Protein AF-M4ECS8-F1 (afdb_monomer_lite)

pLDDT: mean 91.59, std 4.92, range [71.81, 97.44]

Foldseek 3Di:
DAPVQVVVVVVVQVVQVVDPPGDDADADQDDPDDPVVCVVVVGDDDDPHHYDDPVCVVVDPDDDDTADDDPNDGDPSD

Organism: Brassica campestris (NCBI:txid3711)

Secondary structure (DSSP, 8-state):
--HHHHHHHHHHHHHHTTSTT------EEPP-S-HHHHHHTTPPPPPSSPEE-TTGGGG-S--------BTTB--TT-

Radius of gyration: 13.79 Å; chains: 1; bounding box: 38×24×33 Å

Structure (mmCIF, N/CA/C/O backbone):
data_AF-M4ECS8-F1
#
_entry.id   AF-M4ECS8-F1
#
loop_
_atom_site.group_PDB
_atom_site.id
_atom_site.type_symbol
_atom_site.label_atom_id
_atom_site.label_alt_id
_atom_site.label_comp_id
_atom_site.label_asym_id
_atom_site.label_entity_id
_atom_site.label_seq_id
_atom_site.pdbx_PDB_ins_code
_atom_site.Cartn_x
_atom_site.Cartn_y
_atom_site.Cartn_z
_atom_site.occupancy
_atom_site.B_iso_or_equiv
_atom_site.auth_seq_id
_atom_site.auth_comp_id
_atom_site.auth_asym_id
_atom_site.auth_atom_id
_atom_site.pdbx_PDB_model_num
ATOM 1 N N . MET A 1 1 ? 8.540 2.372 -3.450 1.00 71.81 1 MET A N 1
ATOM 2 C CA . MET A 1 1 ? 7.261 2.997 -3.882 1.00 71.81 1 MET A CA 1
ATOM 3 C C . MET A 1 1 ? 7.527 4.259 -4.701 1.00 71.81 1 MET A C 1
ATOM 5 O O . MET A 1 1 ? 8.434 5.003 -4.363 1.00 71.81 1 MET A O 1
ATOM 9 N N . CYS A 1 2 ? 6.764 4.525 -5.770 1.00 81.00 2 CYS A N 1
ATOM 10 C CA . CYS A 1 2 ? 6.854 5.797 -6.507 1.00 81.00 2 CYS A CA 1
ATOM 11 C C . CYS A 1 2 ? 6.220 6.943 -5.695 1.00 81.00 2 CYS A C 1
ATOM 13 O O . CYS A 1 2 ? 5.142 6.757 -5.134 1.00 81.00 2 CYS A O 1
ATOM 15 N N . LYS A 1 3 ? 6.822 8.143 -5.700 1.00 85.75 3 LYS A N 1
ATOM 16 C CA . LYS A 1 3 ? 6.335 9.314 -4.938 1.00 85.75 3 LYS A CA 1
ATOM 17 C C . LYS A 1 3 ? 4.898 9.727 -5.274 1.00 85.75 3 LYS A C 1
ATOM 19 O O . LYS A 1 3 ? 4.172 10.171 -4.390 1.00 85.75 3 LYS A O 1
ATOM 24 N N . HIS A 1 4 ? 4.463 9.556 -6.523 1.00 90.19 4 HIS A N 1
ATOM 25 C CA . HIS A 1 4 ? 3.079 9.852 -6.908 1.00 90.19 4 HIS A CA 1
ATOM 26 C C . HIS A 1 4 ? 2.077 8.906 -6.237 1.00 90.19 4 HIS A C 1
ATOM 28 O O . HIS A 1 4 ? 1.053 9.359 -5.732 1.00 90.19 4 HIS A O 1
ATOM 34 N N . LEU A 1 5 ? 2.393 7.609 -6.185 1.00 91.00 5 LEU A N 1
ATOM 35 C CA . LEU A 1 5 ? 1.553 6.623 -5.504 1.00 91.00 5 LEU A CA 1
ATOM 36 C C . LEU A 1 5 ? 1.585 6.791 -3.996 1.00 91.00 5 LEU A C 1
ATOM 38 O O . LEU A 1 5 ? 0.545 6.680 -3.367 1.00 91.00 5 LEU A O 1
ATOM 42 N N . GLU A 1 6 ? 2.746 7.112 -3.431 1.00 91.56 6 GLU A N 1
ATOM 43 C CA . GLU A 1 6 ? 2.864 7.422 -2.008 1.00 91.56 6 GLU A CA 1
ATOM 44 C C . GLU A 1 6 ? 1.946 8.587 -1.628 1.00 91.56 6 GLU A C 1
ATOM 46 O O . GLU A 1 6 ? 1.166 8.477 -0.687 1.00 91.56 6 GLU A O 1
ATOM 51 N N . LYS A 1 7 ? 1.973 9.680 -2.401 1.00 93.81 7 LYS A N 1
ATOM 52 C CA . LYS A 1 7 ? 1.083 10.823 -2.171 1.00 93.81 7 LYS A CA 1
ATOM 53 C C . LYS A 1 7 ? -0.390 10.428 -2.288 1.00 93.81 7 LYS A C 1
ATOM 55 O O . LYS A 1 7 ? -1.181 10.816 -1.437 1.00 93.81 7 LYS A O 1
ATOM 60 N N . LEU A 1 8 ? -0.753 9.643 -3.304 1.00 95.25 8 LEU A N 1
ATOM 61 C CA . LEU A 1 8 ? -2.122 9.150 -3.468 1.00 95.25 8 LEU A CA 1
ATOM 62 C C . LEU A 1 8 ? -2.561 8.293 -2.273 1.00 95.25 8 LEU A C 1
ATOM 64 O O . LEU A 1 8 ? -3.629 8.522 -1.716 1.00 95.25 8 LEU A O 1
ATOM 68 N N . ALA A 1 9 ? -1.724 7.350 -1.846 1.00 95.31 9 ALA A N 1
ATOM 69 C CA . ALA A 1 9 ? -2.017 6.468 -0.726 1.00 95.31 9 ALA A CA 1
ATOM 70 C C . ALA A 1 9 ? -2.145 7.241 0.598 1.00 95.31 9 ALA A C 1
ATOM 72 O O . ALA A 1 9 ? -3.009 6.926 1.411 1.00 95.31 9 ALA A O 1
ATOM 73 N N . GLN A 1 10 ? -1.350 8.299 0.796 1.00 95.38 10 GLN A N 1
ATOM 74 C CA . GLN A 1 10 ? -1.479 9.197 1.948 1.00 95.38 10 GLN A CA 1
ATOM 75 C C . GLN A 1 10 ? -2.819 9.943 1.958 1.00 95.38 10 GLN A C 1
ATOM 77 O O . GLN A 1 10 ? -3.443 10.044 3.012 1.00 95.38 10 GLN A O 1
ATOM 82 N N . GLU A 1 11 ? -3.282 10.448 0.812 1.00 97.44 11 GLU A N 1
ATOM 83 C CA . GLU A 1 11 ? -4.588 11.118 0.731 1.00 97.44 11 GLU A CA 1
ATOM 84 C C . GLU A 1 11 ? -5.752 10.135 0.921 1.00 97.44 11 GLU A C 1
ATOM 86 O O . GLU A 1 11 ? -6.696 10.448 1.643 1.00 97.44 11 GLU A O 1
ATOM 91 N N . ILE A 1 12 ? -5.656 8.916 0.376 1.00 96.56 12 ILE A N 1
ATOM 92 C CA . ILE A 1 12 ? -6.637 7.849 0.637 1.00 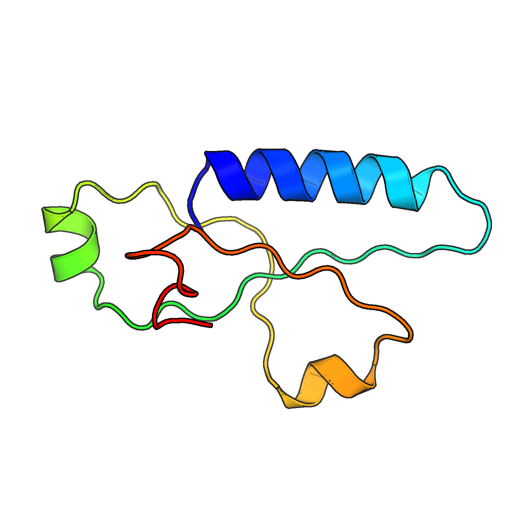96.56 12 ILE A CA 1
ATOM 93 C C . ILE A 1 12 ? -6.669 7.509 2.131 1.00 96.56 12 ILE A C 1
ATOM 95 O O . ILE A 1 12 ? -7.747 7.461 2.718 1.00 96.56 12 ILE A O 1
ATOM 99 N N . ARG A 1 13 ? -5.502 7.346 2.771 1.00 95.94 13 ARG A N 1
ATOM 100 C CA . ARG A 1 13 ? -5.406 7.085 4.215 1.00 95.94 13 ARG A CA 1
ATOM 101 C C . ARG A 1 13 ? -6.065 8.194 5.033 1.00 95.94 13 ARG A C 1
ATOM 103 O O . ARG A 1 13 ? -6.794 7.894 5.969 1.00 95.94 13 ARG A O 1
ATOM 110 N N . LYS A 1 14 ? -5.825 9.465 4.691 1.00 96.69 14 LYS A N 1
ATOM 111 C CA . LYS A 1 14 ? -6.474 10.610 5.357 1.00 96.69 14 LYS A CA 1
ATOM 112 C C . LYS A 1 14 ? -7.993 10.574 5.197 1.00 96.69 14 LYS A C 1
ATOM 114 O O . LYS A 1 14 ? -8.698 10.843 6.161 1.00 96.69 14 LYS A O 1
ATOM 119 N N . GLY A 1 15 ? -8.483 10.235 4.004 1.00 97.38 15 GLY A N 1
ATOM 120 C CA . GLY A 1 15 ? -9.912 10.067 3.748 1.00 97.38 15 GLY A CA 1
ATOM 121 C C . GLY A 1 15 ? -10.516 8.944 4.589 1.00 97.38 15 GLY A C 1
ATOM 122 O O . GLY A 1 15 ? -11.504 9.165 5.280 1.00 97.38 15 GLY A O 1
ATOM 123 N N . ALA A 1 16 ? -9.885 7.770 4.608 1.00 96.56 16 ALA A N 1
ATOM 124 C CA . ALA A 1 16 ? -10.327 6.639 5.424 1.00 96.56 16 ALA A CA 1
ATOM 125 C C . ALA A 1 16 ? -10.323 6.974 6.926 1.00 96.56 16 ALA A C 1
ATOM 127 O O . ALA A 1 16 ? -11.292 6.687 7.617 1.00 96.56 16 ALA A O 1
ATOM 128 N N . ALA A 1 17 ? -9.293 7.675 7.411 1.00 96.50 17 ALA A N 1
ATOM 129 C CA . ALA A 1 17 ? -9.167 8.073 8.816 1.00 96.50 17 ALA A CA 1
ATOM 130 C C . ALA A 1 17 ? -10.212 9.112 9.259 1.00 96.50 17 ALA A C 1
ATOM 132 O O . ALA A 1 17 ? -10.317 9.402 10.446 1.00 96.50 17 ALA A O 1
ATOM 133 N N . SER A 1 18 ? -10.954 9.710 8.320 1.00 97.19 18 SER A N 1
ATOM 134 C CA . SER A 1 18 ? -12.051 10.633 8.634 1.00 97.19 18 SER A CA 1
ATOM 135 C C . SER A 1 18 ? -13.368 9.927 8.974 1.00 97.19 18 SER A C 1
ATOM 137 O O . SER A 1 18 ? -14.320 10.591 9.378 1.00 97.19 18 SER A O 1
ATOM 139 N N . VAL A 1 19 ? -13.433 8.603 8.806 1.00 97.38 19 VAL A N 1
ATOM 140 C CA . VAL A 1 19 ? -14.612 7.785 9.098 1.00 97.38 19 VAL A CA 1
ATOM 141 C C . VAL A 1 19 ? -14.462 7.155 10.482 1.00 97.38 19 VAL A C 1
ATOM 143 O O . VAL A 1 19 ? -13.465 6.491 10.766 1.00 97.38 19 VAL A O 1
ATOM 14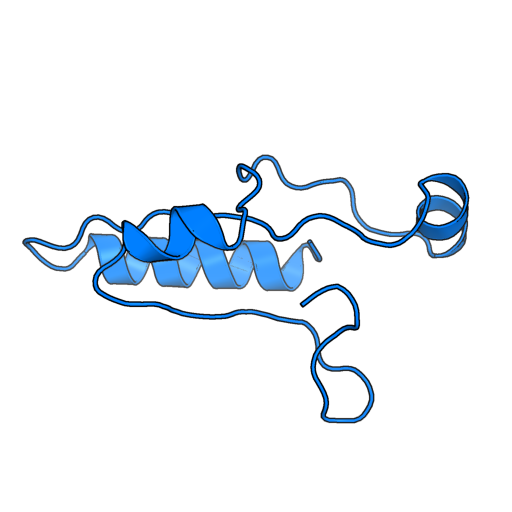6 N N . ASP A 1 20 ? -15.469 7.337 11.337 1.00 96.31 20 ASP A N 1
ATOM 147 C CA . ASP A 1 20 ? -15.475 6.760 12.682 1.00 96.31 20 ASP A CA 1
ATOM 148 C C . ASP A 1 20 ? -15.391 5.227 12.638 1.00 96.31 20 ASP A C 1
ATOM 150 O O . ASP A 1 20 ? -16.133 4.563 11.913 1.00 96.31 20 ASP A O 1
ATOM 154 N N . GLY A 1 21 ? -14.492 4.663 13.449 1.00 94.12 21 GLY A N 1
ATOM 155 C CA . GLY A 1 21 ? -14.272 3.216 13.546 1.00 94.12 21 GLY A CA 1
ATOM 156 C C . GLY A 1 21 ? -13.293 2.633 12.521 1.00 94.12 21 GLY A C 1
ATOM 157 O O . GLY A 1 21 ? -13.026 1.437 12.583 1.00 94.12 21 GLY A O 1
ATOM 158 N N . VAL A 1 22 ? -12.726 3.448 11.622 1.00 96.06 22 VAL A N 1
ATOM 159 C CA . VAL A 1 22 ? -11.718 3.009 10.643 1.00 96.06 22 VAL A CA 1
ATOM 160 C C . VAL A 1 22 ? -10.304 3.340 11.140 1.00 96.06 22 VAL A C 1
ATOM 162 O O . VAL A 1 22 ? -9.998 4.497 11.423 1.00 96.06 22 VAL A O 1
ATOM 165 N N . ASP A 1 23 ? -9.422 2.336 11.203 1.00 95.19 23 ASP A N 1
ATOM 166 C CA . ASP A 1 23 ? -7.990 2.481 11.533 1.00 95.19 23 ASP A CA 1
ATOM 167 C C . ASP A 1 23 ? -7.111 2.170 10.305 1.00 95.19 23 ASP A C 1
ATOM 169 O O . ASP A 1 23 ? -6.657 1.035 10.120 1.00 95.19 23 ASP A O 1
ATOM 173 N N . PRO A 1 24 ? -6.892 3.138 9.394 1.00 95.56 24 PRO A N 1
ATOM 174 C CA . PRO A 1 24 ? -6.203 2.864 8.146 1.00 95.56 24 PRO A CA 1
ATOM 175 C C . PRO A 1 24 ? -4.685 2.866 8.340 1.00 95.56 24 PRO A C 1
ATOM 177 O O . PRO A 1 24 ? -4.045 3.891 8.604 1.00 95.56 24 PRO A O 1
ATOM 180 N N . LYS A 1 25 ? -4.078 1.711 8.093 1.00 95.19 25 LYS A N 1
ATOM 181 C CA . LYS A 1 25 ? -2.626 1.533 8.066 1.00 95.19 25 LYS A CA 1
ATOM 182 C C . LYS A 1 25 ? -2.105 1.618 6.629 1.00 95.19 25 LYS A C 1
ATOM 184 O O . LYS A 1 25 ? -2.779 1.236 5.676 1.00 95.19 25 LYS A O 1
ATOM 189 N N . LEU A 1 26 ? -0.900 2.166 6.467 1.00 94.88 26 LEU A N 1
ATOM 190 C CA . LEU A 1 26 ? -0.229 2.274 5.170 1.00 94.88 26 LEU A CA 1
ATOM 191 C C . LEU A 1 26 ? 1.032 1.426 5.191 1.00 94.88 26 LEU A C 1
ATOM 193 O O . LEU A 1 26 ? 1.892 1.633 6.044 1.00 94.88 26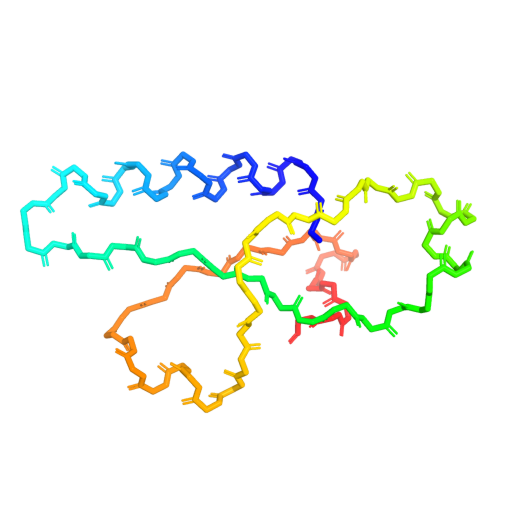 LEU A O 1
ATOM 197 N N . TRP A 1 27 ? 1.162 0.557 4.197 1.00 95.06 27 TRP A N 1
ATOM 198 C CA . TRP A 1 27 ? 2.341 -0.271 4.012 1.00 95.06 27 TRP A CA 1
ATOM 199 C C . TRP A 1 27 ? 2.877 -0.200 2.588 1.00 95.06 27 TRP A C 1
ATOM 201 O O . TRP A 1 27 ? 2.199 0.238 1.657 1.00 95.06 27 TRP A O 1
ATOM 211 N N . GLN A 1 28 ? 4.110 -0.669 2.428 1.00 93.81 28 GLN A N 1
ATOM 212 C CA . GLN A 1 28 ? 4.775 -0.828 1.152 1.00 93.81 28 GLN A CA 1
ATOM 213 C C . GLN A 1 28 ? 5.126 -2.298 0.903 1.00 93.81 28 GLN A C 1
ATOM 215 O O . GLN A 1 28 ? 5.663 -2.977 1.771 1.00 93.81 28 GLN A O 1
ATOM 220 N N . VAL A 1 29 ? 4.908 -2.780 -0.318 1.00 93.75 29 VAL A N 1
ATOM 221 C CA . VAL A 1 29 ? 5.463 -4.071 -0.741 1.00 93.75 29 VAL A CA 1
ATOM 222 C C . VAL A 1 29 ? 6.987 -3.970 -0.903 1.00 93.75 29 VAL A C 1
ATOM 224 O O . VAL A 1 29 ? 7.530 -2.912 -1.262 1.00 93.75 29 VAL A O 1
ATOM 227 N N . LEU A 1 30 ? 7.681 -5.070 -0.607 1.00 91.81 30 LEU A N 1
ATOM 228 C CA . LEU A 1 30 ? 9.124 -5.187 -0.781 1.00 91.81 30 LEU A CA 1
ATOM 229 C C . LEU A 1 30 ? 9.517 -4.959 -2.248 1.00 91.81 30 LEU A C 1
ATOM 231 O O . LEU A 1 30 ? 8.888 -5.465 -3.173 1.00 91.81 30 LEU A O 1
ATOM 235 N N . GLU A 1 31 ? 10.578 -4.184 -2.453 1.00 90.44 31 GLU A N 1
ATOM 236 C CA . GLU A 1 31 ? 11.131 -3.946 -3.784 1.00 90.44 31 GLU A CA 1
ATOM 237 C C . GLU A 1 31 ? 11.876 -5.191 -4.289 1.00 90.44 31 GLU A C 1
ATOM 239 O O . GLU A 1 31 ? 12.627 -5.815 -3.541 1.00 90.44 31 GLU A O 1
ATOM 244 N N . THR A 1 32 ? 11.672 -5.541 -5.561 1.00 91.75 32 THR A N 1
ATOM 245 C CA . THR A 1 32 ? 12.270 -6.738 -6.185 1.00 91.75 32 THR A CA 1
ATOM 246 C C . THR A 1 32 ? 13.557 -6.420 -6.940 1.00 91.75 32 THR A C 1
ATOM 248 O O . THR A 1 32 ? 14.385 -7.305 -7.159 1.00 91.75 32 THR A O 1
ATOM 251 N N . LEU A 1 33 ? 13.750 -5.157 -7.330 1.00 90.44 33 LEU A N 1
ATOM 252 C CA . LEU A 1 33 ? 14.961 -4.701 -8.002 1.00 90.44 33 LEU A CA 1
ATOM 253 C C . LEU A 1 33 ? 16.083 -4.390 -7.008 1.00 90.44 33 LEU A C 1
ATOM 255 O O . LEU A 1 33 ? 15.866 -3.839 -5.929 1.00 90.44 33 LEU A O 1
ATOM 259 N N . GLN A 1 34 ? 17.315 -4.687 -7.416 1.00 90.94 34 GLN A N 1
ATOM 260 C CA . GLN A 1 34 ? 18.512 -4.325 -6.662 1.00 90.94 34 GLN A CA 1
ATOM 261 C C . GLN A 1 34 ? 18.758 -2.807 -6.690 1.00 90.94 34 GLN A C 1
ATOM 263 O O . GLN A 1 34 ? 18.363 -2.099 -7.619 1.00 90.94 34 GLN A O 1
ATOM 268 N N . GLU A 1 35 ? 19.440 -2.298 -5.664 1.00 87.81 35 GLU A N 1
ATOM 269 C CA . GLU A 1 35 ? 19.665 -0.860 -5.471 1.00 87.81 35 GLU A CA 1
ATOM 270 C C . GLU A 1 35 ? 20.481 -0.208 -6.601 1.00 87.81 35 GLU A C 1
ATOM 272 O O . GLU A 1 35 ? 20.234 0.946 -6.961 1.00 87.81 35 GLU A O 1
ATOM 277 N N . ASP A 1 36 ? 21.393 -0.949 -7.235 1.00 90.31 36 ASP A N 1
ATOM 278 C CA . ASP A 1 36 ? 22.162 -0.463 -8.383 1.00 90.31 36 ASP A CA 1
ATOM 279 C C . ASP A 1 36 ? 21.275 -0.267 -9.628 1.00 90.31 36 ASP A C 1
ATOM 281 O O . ASP A 1 36 ? 21.440 0.711 -10.363 1.00 90.31 36 ASP A O 1
ATOM 285 N N . LEU A 1 37 ? 20.301 -1.158 -9.849 1.00 90.38 37 LEU A N 1
ATOM 286 C CA . LEU A 1 37 ? 19.321 -1.043 -10.930 1.00 90.38 37 LEU A CA 1
ATOM 287 C C . LEU A 1 37 ? 18.355 0.112 -10.673 1.00 90.38 37 LEU A C 1
ATOM 289 O O . LEU A 1 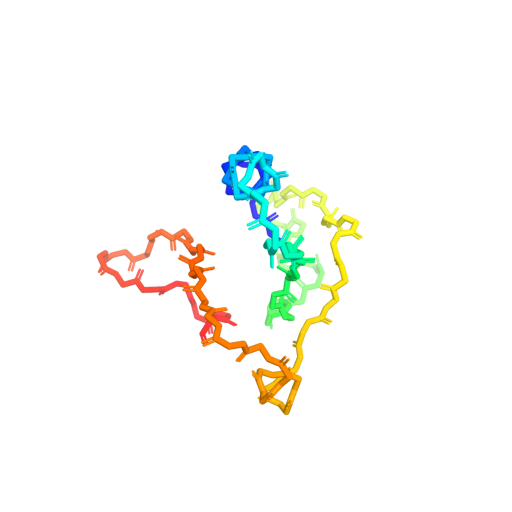37 ? 18.090 0.899 -11.578 1.00 90.38 37 LEU A O 1
ATOM 293 N N . LEU A 1 38 ? 17.881 0.267 -9.436 1.00 87.94 38 LEU A N 1
ATOM 294 C CA . LEU A 1 38 ? 17.038 1.400 -9.042 1.00 87.94 38 LEU A CA 1
ATOM 295 C C . LEU A 1 38 ? 17.754 2.739 -9.258 1.00 87.94 38 LEU A C 1
ATOM 297 O O . LEU A 1 38 ? 17.153 3.681 -9.775 1.00 87.94 38 LEU A O 1
ATOM 301 N N . SER A 1 39 ? 19.047 2.801 -8.934 1.00 86.12 39 SER A N 1
ATOM 302 C CA . SER A 1 39 ? 19.873 3.992 -9.149 1.00 86.12 39 SER A CA 1
ATOM 303 C C . SER A 1 39 ? 19.995 4.336 -10.636 1.00 86.12 39 SER A C 1
ATOM 305 O O . SER A 1 39 ? 19.830 5.493 -11.016 1.00 86.12 39 SER A O 1
ATOM 307 N N . LYS A 1 40 ? 20.207 3.332 -11.501 1.00 91.31 40 LYS A N 1
ATOM 308 C CA . LYS A 1 40 ? 20.248 3.512 -12.968 1.00 91.31 40 LYS A CA 1
ATOM 309 C C . LYS A 1 40 ? 18.913 3.987 -13.547 1.00 91.31 40 LYS A C 1
ATOM 311 O O . LYS A 1 40 ? 18.900 4.683 -14.557 1.00 91.31 40 LYS A O 1
ATOM 316 N N . LEU A 1 41 ? 17.799 3.615 -12.918 1.00 87.88 41 LEU A N 1
ATOM 317 C CA . LEU A 1 41 ? 16.452 4.035 -13.311 1.00 87.88 41 LEU A CA 1
ATOM 318 C C . LEU A 1 41 ? 16.072 5.424 -12.778 1.00 87.88 41 LEU A C 1
ATOM 320 O O . LEU A 1 41 ? 14.939 5.857 -12.994 1.00 87.88 41 LEU A O 1
ATOM 324 N N . SER A 1 42 ? 16.983 6.107 -12.072 1.00 84.31 42 SER A N 1
ATOM 325 C CA . SER A 1 42 ? 16.696 7.358 -11.361 1.00 84.31 42 SER A CA 1
ATOM 326 C C . SER A 1 42 ? 15.454 7.221 -10.474 1.00 84.31 42 SER A C 1
ATOM 328 O O . SER A 1 42 ? 14.595 8.107 -10.430 1.00 84.31 42 SER A O 1
ATOM 330 N N . ALA A 1 43 ? 15.322 6.062 -9.820 1.00 83.25 43 ALA A N 1
ATOM 331 C CA . ALA A 1 43 ? 14.180 5.765 -8.977 1.00 83.25 43 ALA A CA 1
ATOM 332 C C . ALA A 1 43 ? 14.098 6.767 -7.821 1.00 83.25 43 ALA A C 1
ATOM 334 O O . ALA A 1 43 ? 15.106 7.228 -7.282 1.00 83.25 43 ALA A O 1
ATOM 335 N N . ALA A 1 44 ? 12.870 7.100 -7.430 1.00 81.75 44 ALA A N 1
ATOM 336 C CA . ALA A 1 44 ? 12.654 7.957 -6.279 1.00 81.75 44 ALA A CA 1
ATOM 337 C C . ALA A 1 44 ? 13.203 7.302 -4.993 1.00 81.75 44 ALA A C 1
ATOM 339 O O . ALA A 1 44 ? 13.246 6.070 -4.909 1.00 81.75 44 ALA A O 1
ATOM 340 N N . PRO A 1 45 ? 13.557 8.103 -3.970 1.00 80.12 45 PRO A N 1
ATOM 341 C CA . PRO A 1 45 ? 13.961 7.579 -2.670 1.00 80.12 45 PRO A CA 1
ATOM 342 C C . PRO A 1 45 ? 12.919 6.623 -2.080 1.00 80.12 45 PRO A C 1
ATOM 344 O O . PRO A 1 45 ? 11.716 6.777 -2.330 1.00 80.12 45 PRO A O 1
ATOM 347 N N . LYS A 1 46 ? 13.388 5.668 -1.266 1.00 79.69 46 LYS A N 1
ATOM 348 C CA . LYS A 1 46 ? 12.529 4.738 -0.516 1.00 79.69 46 LYS A CA 1
ATOM 349 C C . LYS A 1 46 ? 11.498 5.526 0.312 1.00 79.69 46 LYS A C 1
ATOM 351 O O . LYS A 1 46 ? 11.771 6.639 0.759 1.00 79.69 46 LYS A O 1
ATOM 356 N N . SER A 1 47 ? 10.293 4.973 0.435 1.00 86.19 47 SER A N 1
ATOM 357 C CA . SER A 1 47 ? 9.268 5.521 1.328 1.00 86.19 47 SER A CA 1
ATOM 358 C C . SER A 1 47 ? 9.594 5.137 2.768 1.00 86.19 47 SER A C 1
ATOM 360 O O . SER A 1 47 ? 10.221 4.104 2.997 1.00 86.19 47 SER A O 1
ATOM 362 N N . ASP A 1 48 ? 9.113 5.938 3.714 1.00 87.69 48 ASP A N 1
ATOM 363 C CA . ASP A 1 48 ? 9.173 5.633 5.146 1.00 87.69 48 ASP A CA 1
ATOM 364 C C . ASP A 1 48 ? 8.058 4.663 5.584 1.00 87.69 48 ASP A C 1
ATOM 366 O O . ASP A 1 48 ? 7.988 4.276 6.750 1.00 87.69 48 ASP A O 1
ATOM 370 N N . ALA A 1 49 ? 7.156 4.279 4.671 1.00 91.69 49 ALA A N 1
ATOM 371 C CA . ALA A 1 49 ? 6.098 3.321 4.964 1.00 91.69 49 ALA A CA 1
ATOM 372 C C . ALA A 1 49 ? 6.682 1.935 5.316 1.00 91.69 49 ALA A C 1
ATOM 374 O O . ALA A 1 49 ? 7.585 1.455 4.620 1.00 91.69 49 ALA A O 1
ATOM 375 N N . PRO A 1 50 ? 6.157 1.266 6.360 1.00 94.12 50 PRO A N 1
ATOM 376 C CA . PRO A 1 50 ? 6.611 -0.059 6.761 1.00 94.12 50 PRO A CA 1
ATOM 377 C C . PRO A 1 50 ? 6.383 -1.086 5.652 1.00 94.12 50 PRO A C 1
ATOM 379 O O . PRO A 1 50 ? 5.429 -0.986 4.878 1.00 94.12 50 PRO A O 1
ATOM 382 N N . LEU A 1 51 ? 7.252 -2.094 5.596 1.00 94.25 51 LEU A N 1
ATOM 383 C CA . LEU A 1 51 ? 7.079 -3.203 4.667 1.00 94.25 51 LEU A CA 1
ATOM 384 C C . LEU A 1 51 ? 5.951 -4.129 5.126 1.00 94.25 51 LEU A C 1
ATOM 386 O O . LEU A 1 51 ? 5.770 -4.323 6.325 1.00 94.25 51 LEU A O 1
ATOM 390 N N . ILE A 1 52 ? 5.231 -4.706 4.166 1.00 95.50 52 ILE A N 1
ATOM 391 C CA . ILE A 1 52 ? 4.215 -5.734 4.410 1.00 95.50 52 ILE A CA 1
ATOM 392 C C . ILE A 1 52 ? 4.651 -7.078 3.838 1.00 95.50 52 ILE A C 1
ATOM 394 O O . ILE A 1 52 ? 5.274 -7.148 2.774 1.00 95.50 52 ILE A O 1
ATOM 398 N N . THR A 1 53 ? 4.295 -8.147 4.539 1.00 94.75 53 THR A N 1
ATOM 399 C CA . THR A 1 53 ? 4.413 -9.527 4.079 1.00 94.75 53 THR A CA 1
ATOM 400 C C . THR A 1 53 ? 3.027 -10.114 3.794 1.00 94.75 53 THR A C 1
ATOM 402 O O . THR A 1 53 ? 2.029 -9.633 4.330 1.00 94.75 53 THR A O 1
ATOM 405 N N . PRO A 1 54 ? 2.923 -11.180 2.980 1.00 94.56 54 PRO A N 1
ATOM 406 C CA . PRO A 1 54 ? 1.633 -11.816 2.713 1.00 94.56 54 PRO A CA 1
ATOM 407 C C . PRO A 1 54 ? 0.892 -12.292 3.973 1.00 94.56 54 PRO A C 1
ATOM 409 O O . PRO A 1 54 ? -0.334 -12.314 3.979 1.00 94.56 54 PRO A O 1
ATOM 412 N N . SER A 1 55 ? 1.617 -12.656 5.035 1.00 95.50 55 SER A N 1
ATOM 413 C CA . SER A 1 55 ? 1.025 -13.097 6.303 1.00 95.50 55 SER A CA 1
ATOM 414 C C . SER A 1 55 ? 0.313 -11.966 7.046 1.00 95.50 55 SER A C 1
ATOM 416 O O . SER A 1 55 ? -0.731 -12.203 7.645 1.00 95.50 55 SER A O 1
ATOM 418 N N . ASP A 1 56 ? 0.843 -10.743 6.964 1.00 94.25 56 ASP A N 1
ATOM 419 C CA . ASP A 1 56 ? 0.288 -9.566 7.647 1.00 94.25 56 ASP A CA 1
ATOM 420 C C . ASP A 1 56 ? -1.070 -9.152 7.060 1.00 94.25 56 ASP A C 1
ATOM 422 O O . ASP A 1 56 ? -1.857 -8.474 7.715 1.00 94.25 56 ASP A O 1
ATOM 426 N N . LEU A 1 57 ? -1.379 -9.584 5.828 1.00 94.44 57 LEU A N 1
ATOM 427 C CA . LEU A 1 57 ? -2.673 -9.315 5.204 1.00 94.44 57 LEU A CA 1
ATOM 428 C C . LEU A 1 57 ? -3.821 -9.878 6.050 1.00 94.44 57 LEU A C 1
ATOM 430 O O . LEU A 1 57 ? -4.870 -9.259 6.125 1.00 94.44 57 LEU A O 1
ATOM 434 N N . ALA A 1 58 ? -3.628 -11.001 6.745 1.00 95.88 58 ALA A N 1
ATOM 435 C CA . ALA A 1 58 ? -4.680 -11.596 7.568 1.00 95.88 58 ALA A CA 1
ATOM 436 C C . ALA A 1 58 ? -5.140 -10.708 8.744 1.00 95.88 58 ALA A C 1
ATOM 438 O O . ALA A 1 58 ? -6.177 -10.992 9.338 1.00 95.88 58 ALA A O 1
ATOM 439 N N . GLU A 1 59 ? -4.387 -9.660 9.092 1.00 93.38 59 GLU A N 1
ATOM 440 C CA . GLU A 1 59 ? -4.727 -8.738 10.181 1.00 93.38 59 GLU A CA 1
ATOM 441 C C . GLU A 1 59 ? -5.712 -7.633 9.776 1.00 93.38 59 GLU A C 1
ATOM 443 O O . GLU A 1 59 ? -6.214 -6.928 10.651 1.00 93.38 59 GLU A O 1
ATOM 448 N N . ALA A 1 60 ? -5.954 -7.435 8.478 1.00 94.81 60 ALA A N 1
ATOM 449 C CA . ALA A 1 60 ? -6.813 -6.368 7.979 1.00 94.81 60 ALA A CA 1
ATOM 450 C C . ALA A 1 60 ? -8.178 -6.904 7.529 1.00 94.81 60 ALA A C 1
ATOM 452 O O . ALA A 1 60 ? -8.265 -7.915 6.833 1.00 94.81 60 ALA A O 1
ATOM 453 N N . ASP A 1 61 ? -9.239 -6.176 7.875 1.00 95.69 61 ASP A N 1
ATOM 454 C CA . ASP A 1 61 ? -10.602 -6.481 7.427 1.00 95.69 61 ASP A CA 1
ATOM 455 C C . ASP A 1 61 ? -10.835 -6.071 5.961 1.00 95.69 61 ASP A C 1
ATOM 457 O O . ASP A 1 61 ? -11.598 -6.708 5.233 1.00 95.69 61 ASP A O 1
ATOM 461 N N . GLU A 1 62 ? -10.162 -5.005 5.514 1.00 94.62 62 GLU A N 1
ATOM 462 C CA . GLU A 1 62 ? -10.330 -4.402 4.191 1.00 94.62 62 GLU A CA 1
ATOM 463 C C . GLU A 1 62 ? -8.989 -3.965 3.583 1.00 94.62 62 GLU A C 1
ATOM 465 O O . GLU A 1 62 ? -8.029 -3.651 4.291 1.00 94.62 62 GLU A O 1
ATOM 470 N N . PHE A 1 63 ? -8.932 -3.893 2.247 1.00 95.50 63 PHE A N 1
ATOM 471 C CA . PHE A 1 63 ? -7.720 -3.527 1.511 1.00 95.50 63 PHE A CA 1
ATOM 472 C 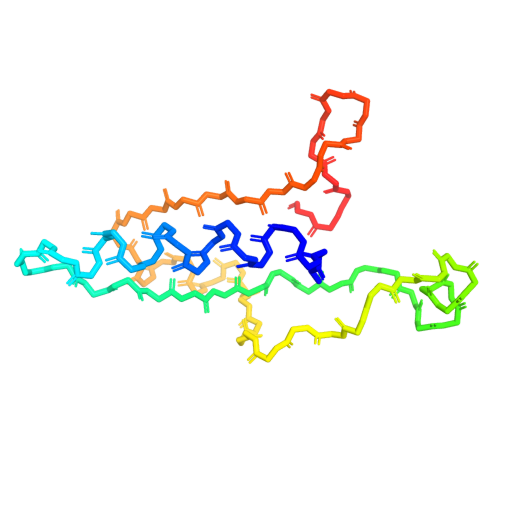C . PHE A 1 63 ? -7.980 -2.499 0.420 1.00 95.50 63 PHE A C 1
ATOM 474 O O . PHE A 1 63 ? -8.968 -2.560 -0.312 1.00 95.50 63 PHE A O 1
ATOM 481 N N . VAL A 1 64 ? -6.993 -1.627 0.225 1.00 95.69 64 VAL A N 1
ATOM 482 C CA . VAL A 1 64 ? -6.868 -0.784 -0.963 1.00 95.69 64 VAL A CA 1
ATOM 483 C C . VAL A 1 64 ? -5.461 -0.958 -1.519 1.00 95.69 64 VAL A C 1
ATOM 485 O O . VAL A 1 64 ? -4.478 -0.586 -0.880 1.00 95.69 64 VAL A O 1
ATOM 488 N N . PHE A 1 65 ? -5.354 -1.516 -2.724 1.00 94.75 65 PHE A N 1
ATOM 489 C CA . PHE A 1 65 ? -4.069 -1.742 -3.381 1.00 94.75 65 PHE A CA 1
ATOM 490 C C . PHE A 1 65 ? -3.734 -0.613 -4.354 1.00 94.75 65 PHE A C 1
ATOM 492 O O . PHE A 1 65 ? -4.546 -0.237 -5.199 1.00 94.75 65 PHE A O 1
ATOM 499 N N . GLY A 1 66 ? -2.511 -0.090 -4.253 1.00 92.94 66 GLY A N 1
ATOM 500 C CA . GLY A 1 66 ? -1.991 0.947 -5.139 1.00 92.94 66 GLY A CA 1
ATOM 501 C C . GLY A 1 66 ? -0.688 0.509 -5.796 1.00 92.94 66 GLY A C 1
ATOM 502 O O . GLY A 1 66 ? 0.324 0.331 -5.123 1.00 92.94 66 GLY A O 1
ATOM 503 N N . PHE A 1 67 ? -0.688 0.385 -7.120 1.00 91.88 67 PHE A N 1
ATOM 504 C CA . PHE A 1 67 ? 0.493 0.011 -7.898 1.00 91.88 67 PHE A CA 1
ATOM 505 C C . PHE A 1 67 ? 0.602 0.854 -9.173 1.00 91.88 67 PHE A C 1
ATOM 507 O O . PHE A 1 67 ? -0.411 1.290 -9.726 1.00 91.88 67 PHE A O 1
ATOM 514 N N . PRO A 1 68 ? 1.826 1.115 -9.665 1.00 88.38 68 PRO A N 1
ATOM 515 C CA . PRO A 1 68 ? 1.999 1.844 -10.908 1.00 88.38 68 PRO A CA 1
ATOM 516 C C . PRO A 1 68 ? 1.713 0.901 -12.068 1.00 88.38 68 PRO A C 1
ATOM 518 O O . PRO A 1 68 ? 2.131 -0.256 -12.058 1.00 88.38 68 PRO A O 1
ATOM 521 N N . THR A 1 69 ? 1.040 1.405 -13.094 1.00 88.25 69 THR A N 1
ATOM 522 C CA . THR A 1 69 ? 0.737 0.603 -14.276 1.00 88.25 69 THR A CA 1
ATOM 523 C C . THR A 1 69 ? 2.002 0.281 -15.077 1.00 88.25 69 THR A C 1
ATOM 525 O O . THR A 1 69 ? 2.829 1.152 -15.369 1.00 88.25 69 THR A O 1
ATOM 528 N N . ARG A 1 70 ? 2.120 -0.981 -15.496 1.00 85.75 70 ARG A N 1
ATOM 529 C CA . ARG A 1 70 ? 3.084 -1.475 -16.484 1.00 85.75 70 ARG A CA 1
ATOM 530 C C . ARG A 1 70 ? 2.318 -2.208 -17.579 1.00 85.75 70 ARG A C 1
ATOM 532 O O . ARG A 1 70 ? 1.857 -3.316 -17.359 1.00 85.75 70 ARG A O 1
ATOM 539 N N . VAL A 1 71 ? 2.148 -1.570 -18.741 1.00 89.75 71 VAL A N 1
A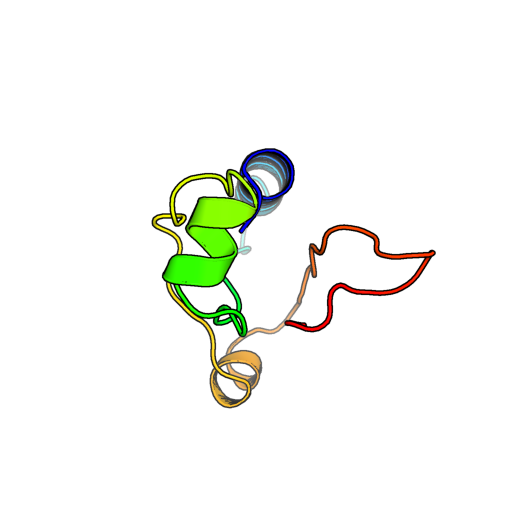TOM 540 C CA . VAL A 1 71 ? 1.420 -2.140 -19.899 1.00 89.75 71 VAL A CA 1
ATOM 541 C C . VAL A 1 71 ? 0.044 -2.693 -19.487 1.00 89.75 71 VAL A C 1
ATOM 543 O O . VAL A 1 71 ? -0.270 -3.860 -19.686 1.00 89.75 71 VAL A O 1
ATOM 546 N N . SER A 1 72 ? -0.759 -1.851 -18.831 1.00 88.44 72 SER A N 1
ATOM 547 C CA . SER A 1 72 ? -2.083 -2.204 -18.285 1.00 88.44 72 SER A CA 1
ATOM 548 C C . SER A 1 72 ? -2.097 -3.305 -17.212 1.00 88.44 72 SER A C 1
ATOM 550 O O . SER A 1 72 ? -3.171 -3.742 -16.810 1.00 88.44 72 SER A O 1
ATOM 552 N N . MET A 1 73 ? -0.934 -3.721 -16.707 1.00 92.12 73 MET A N 1
ATOM 553 C CA . MET A 1 73 ? -0.796 -4.675 -15.608 1.00 92.12 73 MET A CA 1
ATOM 554 C C . MET A 1 73 ? -0.180 -4.023 -14.365 1.00 92.12 73 MET A C 1
ATOM 556 O O . MET A 1 73 ? 0.283 -2.874 -14.387 1.00 92.12 73 MET A O 1
ATOM 560 N N . MET A 1 74 ? -0.186 -4.786 -13.274 1.00 92.00 74 MET A N 1
ATOM 561 C CA . MET A 1 74 ? 0.531 -4.483 -12.039 1.00 92.00 74 MET A CA 1
ATOM 562 C C . MET A 1 74 ? 2.046 -4.451 -12.283 1.00 92.00 74 MET A C 1
ATOM 564 O O . MET A 1 74 ? 2.563 -5.095 -13.199 1.00 92.00 74 MET A O 1
ATOM 568 N N . ALA A 1 75 ? 2.772 -3.684 -11.471 1.00 89.88 75 ALA A N 1
ATOM 569 C CA . ALA A 1 75 ? 4.228 -3.767 -11.451 1.00 89.88 75 ALA A CA 1
ATOM 570 C C . ALA A 1 75 ? 4.664 -5.107 -10.842 1.00 89.88 75 ALA A C 1
ATOM 572 O O . ALA A 1 75 ? 4.041 -5.567 -9.899 1.00 89.88 75 ALA A O 1
ATOM 573 N N . ALA A 1 76 ? 5.766 -5.679 -11.331 1.00 89.38 76 ALA A N 1
ATOM 574 C CA . ALA A 1 76 ? 6.225 -7.027 -10.968 1.00 89.38 76 ALA A CA 1
ATOM 575 C C . ALA A 1 76 ? 6.489 -7.262 -9.467 1.00 89.38 76 ALA A C 1
ATOM 577 O O . ALA A 1 76 ? 6.587 -8.402 -9.034 1.00 89.38 76 ALA A O 1
ATOM 578 N N . GLN A 1 77 ? 6.655 -6.192 -8.693 1.00 88.38 77 GLN A N 1
ATOM 579 C CA . GLN A 1 77 ? 6.843 -6.255 -7.245 1.00 88.38 77 GLN A CA 1
ATOM 580 C C . GLN A 1 77 ? 5.558 -6.538 -6.455 1.00 88.38 77 GLN A C 1
ATOM 582 O O . GLN A 1 77 ? 5.660 -6.816 -5.269 1.00 88.38 77 GLN A O 1
ATOM 587 N N . PHE A 1 78 ? 4.383 -6.388 -7.072 1.00 84.56 78 PHE A N 1
ATOM 588 C CA . PHE A 1 78 ? 3.085 -6.690 -6.472 1.00 84.56 78 PHE A CA 1
ATOM 589 C C . PHE A 1 78 ? 2.651 -8.095 -6.887 1.00 84.56 78 PHE A C 1
ATOM 591 O O . PHE A 1 78 ? 2.256 -8.866 -5.990 1.00 84.56 78 PHE A O 1
#

InterPro domains:
  IPR029039 Flavoprotein-like superfamily [G3DSA:3.40.50.360] (1-78)
  IPR029039 Flavoprotein-like superfamily [SSF52218] (4-78)

Sequence (78 aa):
MCKHLEKLAQEIRKGAASVDGVDPKLWQVLETLQEDLLSKLSAAPKSDAPLITPSDLAEADEFVFGFPTRVSMMAAQF